Protein AF-A0A1G8V8H0-F1 (afdb_monomer_lite)

Sequence (134 aa):
MIQTPRTHTSAQPLLRRVQPSTPPTGKKLEEDEFATRWSAMAAAEGHRRVLPPSPPAPPPLDADGLAVGSAGARLLEALRASPGTRVDLIGRAGITRGMWSTALFQIRAAGIAVVTETIRSKTSRTVYRLGDQE

Structure (mmCIF, N/CA/C/O backbone):
data_AF-A0A1G8V8H0-F1
#
_entry.id   AF-A0A1G8V8H0-F1
#
loop_
_atom_site.group_PDB
_atom_site.id
_atom_site.type_symbol
_atom_site.label_atom_id
_atom_site.label_alt_id
_atom_site.label_comp_id
_atom_site.label_asym_id
_atom_site.label_entity_id
_atom_site.label_seq_id
_atom_site.pdbx_PDB_ins_code
_atom_site.Cartn_x
_atom_site.Cartn_y
_atom_site.Cartn_z
_atom_site.occupancy
_atom_site.B_iso_or_equiv
_atom_site.auth_seq_id
_atom_site.auth_comp_id
_atom_site.auth_asym_id
_atom_site.auth_atom_id
_atom_site.pdbx_PDB_model_num
ATOM 1 N N . MET A 1 1 ? 11.801 63.587 11.396 1.00 45.88 1 MET A N 1
ATOM 2 C CA . MET A 1 1 ? 11.892 63.397 9.932 1.00 45.88 1 MET A CA 1
ATOM 3 C C . MET A 1 1 ? 13.260 62.825 9.627 1.00 45.88 1 MET A C 1
ATOM 5 O O . MET A 1 1 ? 14.242 63.518 9.838 1.00 45.88 1 MET A O 1
ATOM 9 N N . ILE A 1 2 ? 13.331 61.559 9.221 1.00 41.88 2 ILE A N 1
ATOM 10 C CA . ILE A 1 2 ? 14.580 60.932 8.776 1.00 41.88 2 ILE A CA 1
ATOM 11 C C . ILE A 1 2 ? 14.291 60.396 7.380 1.00 41.88 2 ILE A C 1
ATOM 13 O O . ILE A 1 2 ? 13.504 59.471 7.201 1.00 41.88 2 ILE A O 1
ATOM 17 N N . GLN A 1 3 ? 14.848 61.089 6.395 1.00 47.38 3 GLN A N 1
ATOM 18 C CA . GLN A 1 3 ? 14.732 60.804 4.975 1.00 47.38 3 GLN A CA 1
ATOM 19 C C . GLN A 1 3 ? 15.863 59.835 4.626 1.00 47.38 3 GLN A C 1
ATOM 21 O O . GLN A 1 3 ? 17.029 60.219 4.630 1.00 47.38 3 GLN A O 1
ATOM 26 N N . THR A 1 4 ? 15.547 58.567 4.378 1.00 56.44 4 THR A N 1
ATOM 27 C CA . THR A 1 4 ? 16.516 57.624 3.812 1.00 56.44 4 THR A CA 1
ATOM 28 C C . THR A 1 4 ? 16.488 57.748 2.286 1.00 56.44 4 THR A C 1
ATOM 30 O O . THR A 1 4 ? 15.421 57.605 1.680 1.00 56.44 4 THR A O 1
ATOM 33 N N . PRO A 1 5 ? 17.616 58.044 1.617 1.00 56.88 5 PRO A N 1
ATOM 34 C CA . PRO A 1 5 ? 17.652 58.032 0.163 1.00 56.88 5 PRO A CA 1
ATOM 35 C C . PRO A 1 5 ? 17.639 56.585 -0.351 1.00 56.88 5 PRO A C 1
ATOM 37 O O . PRO A 1 5 ? 18.441 55.749 0.059 1.00 56.88 5 PRO A O 1
ATOM 40 N N . ARG A 1 6 ? 16.711 56.292 -1.269 1.00 57.53 6 ARG A N 1
ATOM 41 C CA . ARG A 1 6 ? 16.690 55.066 -2.078 1.00 57.53 6 ARG A CA 1
ATOM 42 C C . ARG A 1 6 ? 17.903 55.059 -3.011 1.00 57.53 6 ARG A C 1
ATOM 44 O O . ARG A 1 6 ? 17.916 55.784 -4.003 1.00 57.53 6 ARG A O 1
ATOM 51 N N . THR A 1 7 ? 18.884 54.206 -2.751 1.00 54.06 7 THR A N 1
ATOM 52 C CA . THR A 1 7 ? 19.954 53.897 -3.708 1.00 54.06 7 THR A CA 1
ATOM 53 C C . THR A 1 7 ? 19.447 52.852 -4.704 1.00 54.06 7 THR A C 1
ATOM 55 O O . THR A 1 7 ? 19.512 51.652 -4.456 1.00 54.06 7 THR A O 1
ATOM 58 N N . HIS A 1 8 ? 18.908 53.297 -5.840 1.00 47.06 8 HIS A N 1
ATOM 59 C CA . HIS A 1 8 ? 18.741 52.443 -7.019 1.00 47.06 8 HIS A CA 1
ATOM 60 C C . HIS A 1 8 ? 19.994 52.588 -7.889 1.00 47.06 8 HIS A C 1
ATOM 62 O O . HIS A 1 8 ? 20.050 53.436 -8.776 1.00 47.06 8 HIS A O 1
ATOM 68 N N . THR A 1 9 ? 21.017 51.767 -7.649 1.00 49.28 9 THR A N 1
ATOM 69 C CA . THR A 1 9 ? 22.132 51.634 -8.598 1.00 49.28 9 THR A CA 1
ATOM 70 C C . THR A 1 9 ? 21.747 50.587 -9.635 1.00 49.28 9 THR A C 1
ATOM 72 O O . THR A 1 9 ? 22.052 49.406 -9.506 1.00 49.28 9 THR A O 1
ATOM 75 N N . SER A 1 10 ? 21.027 51.024 -10.668 1.00 50.19 10 SER A N 1
ATOM 76 C CA . SER A 1 10 ? 20.855 50.254 -11.901 1.00 50.19 10 SER A CA 1
ATOM 77 C C . SER A 1 10 ? 22.107 50.437 -12.757 1.00 50.19 10 SER A C 1
ATOM 79 O O . SER A 1 10 ? 22.148 51.294 -13.638 1.00 50.19 10 SER A O 1
ATOM 81 N N . ALA A 1 11 ? 23.148 49.651 -12.493 1.00 55.34 11 ALA A N 1
ATOM 82 C CA . ALA A 1 11 ? 24.282 49.545 -13.401 1.00 55.34 11 ALA A CA 1
ATOM 83 C C . ALA A 1 11 ? 23.890 48.632 -14.573 1.00 55.34 11 ALA A C 1
ATOM 85 O O . ALA A 1 11 ? 24.178 47.438 -14.569 1.00 55.34 11 ALA A O 1
ATOM 86 N N . GLN A 1 12 ? 23.191 49.177 -15.570 1.00 63.47 12 GLN A N 1
ATOM 87 C CA . GLN A 1 12 ? 23.121 48.513 -16.870 1.00 63.47 12 GLN A CA 1
ATOM 88 C C . GLN A 1 12 ? 24.451 48.767 -17.588 1.00 63.47 12 GLN A C 1
ATOM 90 O O . GLN A 1 12 ? 24.818 49.932 -17.769 1.00 63.47 12 GLN A O 1
ATOM 95 N N . PRO A 1 13 ? 25.200 47.729 -17.995 1.00 57.25 13 PRO A N 1
ATOM 96 C CA . PRO A 1 13 ? 26.365 47.947 -18.831 1.00 57.25 13 PRO A CA 1
ATOM 97 C C . PRO A 1 13 ? 25.883 48.494 -20.177 1.00 57.25 13 PRO A C 1
ATOM 99 O O . PRO A 1 13 ? 25.092 47.857 -20.872 1.00 57.25 13 PRO A O 1
ATOM 102 N N . LEU A 1 14 ? 26.353 49.690 -20.545 1.00 59.16 14 LEU A N 1
ATOM 103 C CA . LEU A 1 14 ? 26.203 50.204 -21.902 1.00 59.16 14 LEU A CA 1
ATOM 104 C C . LEU A 1 14 ? 26.853 49.194 -22.852 1.00 59.16 14 LEU A C 1
ATOM 106 O O . LEU A 1 14 ? 28.080 49.102 -22.926 1.00 59.16 14 LEU A O 1
ATOM 110 N N . LEU A 1 15 ? 26.035 48.443 -23.590 1.00 58.09 15 LEU A N 1
ATOM 111 C CA . LEU A 1 15 ? 26.501 47.678 -24.736 1.00 58.09 15 LEU A CA 1
ATOM 112 C C . LEU A 1 15 ? 27.040 48.692 -25.746 1.00 58.09 15 LEU A C 1
ATOM 114 O O . LEU A 1 15 ? 26.280 49.330 -26.478 1.00 58.09 15 LEU A O 1
ATOM 118 N N . ARG A 1 16 ? 28.365 48.893 -25.748 1.00 57.53 16 ARG A N 1
ATOM 119 C CA . ARG A 1 16 ? 29.047 49.624 -26.813 1.00 57.53 16 ARG A CA 1
ATOM 120 C C . ARG A 1 16 ? 28.607 48.983 -28.120 1.00 57.53 16 ARG A C 1
ATOM 122 O O . ARG A 1 16 ? 28.837 47.798 -28.339 1.00 57.53 16 ARG A O 1
ATOM 129 N N . ARG A 1 17 ? 27.947 49.778 -28.960 1.00 55.84 17 ARG A N 1
ATOM 130 C CA . ARG A 1 17 ? 27.566 49.410 -30.319 1.00 55.84 17 ARG A CA 1
ATOM 131 C C . ARG A 1 17 ? 28.854 49.008 -31.039 1.00 55.84 17 ARG A C 1
ATOM 133 O O . ARG A 1 17 ? 29.632 49.871 -31.437 1.00 55.84 17 ARG A O 1
ATOM 140 N N . VAL A 1 18 ? 29.116 47.708 -31.135 1.00 49.72 18 VAL A N 1
ATOM 141 C CA . VAL A 1 18 ? 30.147 47.181 -32.022 1.00 49.72 18 VAL A CA 1
ATOM 142 C C . VAL A 1 18 ? 29.619 47.481 -33.415 1.00 49.72 18 VAL A C 1
ATOM 144 O O . VAL A 1 18 ? 28.679 46.839 -33.877 1.00 49.72 18 VAL A O 1
ATOM 147 N N . GLN A 1 19 ? 30.129 48.541 -34.042 1.00 52.28 19 GLN A N 1
ATOM 148 C CA . GLN A 1 19 ? 29.941 48.689 -35.476 1.00 52.28 19 GLN A CA 1
ATOM 149 C C . GLN A 1 19 ? 30.593 47.456 -36.103 1.00 52.28 19 GLN A C 1
ATOM 151 O O . GLN A 1 19 ? 31.765 47.209 -35.809 1.00 52.28 19 GLN A O 1
ATOM 156 N N . PRO A 1 20 ? 29.870 46.649 -36.897 1.00 48.84 20 PRO A N 1
ATOM 157 C CA . PRO A 1 20 ? 30.526 45.597 -37.646 1.00 48.84 20 PRO A CA 1
ATOM 158 C C . PRO A 1 20 ? 31.545 46.283 -38.554 1.00 48.84 20 PRO A C 1
ATOM 160 O O . PRO A 1 20 ? 31.173 47.067 -39.428 1.00 48.84 20 PRO A O 1
ATOM 163 N N . SER A 1 21 ? 32.834 46.057 -38.290 1.00 52.31 21 SER A N 1
ATOM 164 C CA . SER A 1 21 ? 33.889 46.469 -39.205 1.00 52.31 21 SER A CA 1
ATOM 165 C C . SER A 1 21 ? 33.563 45.852 -40.554 1.00 52.31 21 SER A C 1
ATOM 167 O O . SER A 1 21 ? 33.355 44.641 -40.649 1.00 52.31 21 SER A O 1
ATOM 169 N N . THR A 1 22 ? 33.462 46.695 -41.577 1.00 56.38 22 THR A N 1
ATOM 170 C CA . THR A 1 22 ? 33.306 46.271 -42.965 1.00 56.38 22 THR A CA 1
ATOM 171 C C . THR A 1 22 ? 34.304 45.140 -43.222 1.00 56.38 22 THR A C 1
ATOM 173 O O . THR A 1 22 ? 35.488 45.323 -42.916 1.00 56.38 22 THR A O 1
ATOM 176 N N . PRO A 1 23 ? 33.863 43.959 -43.692 1.00 53.19 23 PRO A N 1
ATOM 177 C CA . PRO A 1 23 ? 34.766 42.830 -43.835 1.00 53.19 23 PRO A CA 1
ATOM 178 C C . PRO A 1 23 ? 35.897 43.222 -44.796 1.00 53.19 23 PRO A C 1
ATOM 180 O O . PRO A 1 23 ? 35.624 43.868 -45.816 1.00 53.19 23 PRO A O 1
ATOM 183 N N . PRO A 1 24 ? 37.162 42.881 -44.484 1.00 55.25 24 PRO A N 1
ATOM 184 C CA . PRO A 1 24 ? 38.255 43.110 -45.412 1.00 55.25 24 PRO A CA 1
ATOM 185 C C . PRO A 1 24 ? 37.900 42.395 -46.711 1.00 55.25 24 PRO A C 1
ATOM 187 O O . PRO A 1 24 ? 37.445 41.250 -46.691 1.00 55.25 24 PRO A O 1
ATOM 190 N N . THR A 1 25 ? 38.056 43.089 -47.833 1.00 57.59 25 THR A N 1
ATOM 191 C CA . THR A 1 25 ? 37.767 42.591 -49.181 1.00 57.59 25 THR A CA 1
ATOM 192 C C . THR A 1 25 ? 38.821 41.543 -49.562 1.00 57.59 25 THR A C 1
ATOM 194 O O . THR A 1 25 ? 39.675 41.751 -50.416 1.00 57.59 25 THR A O 1
ATOM 197 N N . GLY A 1 26 ? 38.822 40.419 -48.849 1.00 54.09 26 GLY A N 1
ATOM 198 C CA . GLY A 1 26 ? 39.554 39.212 -49.192 1.00 54.09 26 GLY A CA 1
ATOM 199 C C . GLY A 1 26 ? 38.792 38.470 -50.281 1.00 54.09 26 GLY A C 1
ATOM 200 O O . GLY A 1 26 ? 37.561 38.516 -50.316 1.00 54.09 26 GLY A O 1
ATOM 201 N N . LYS A 1 27 ? 39.533 37.832 -51.195 1.00 58.16 27 LYS A N 1
ATOM 202 C CA . LYS A 1 27 ? 38.992 37.024 -52.297 1.00 58.16 27 LYS A CA 1
ATOM 203 C C . LYS A 1 27 ? 37.815 36.187 -51.796 1.00 58.16 27 LYS A C 1
ATOM 205 O O . LYS A 1 27 ? 37.947 35.511 -50.776 1.00 58.16 27 LYS A O 1
ATOM 210 N N . LYS A 1 28 ? 36.678 36.264 -52.498 1.00 54.16 28 LYS A N 1
ATOM 211 C CA . LYS A 1 28 ? 35.539 35.375 -52.255 1.00 54.16 28 LYS A CA 1
ATOM 212 C C . LYS A 1 28 ? 36.101 33.956 -52.240 1.00 54.16 28 LYS A C 1
ATOM 214 O O . LYS A 1 28 ? 36.756 33.574 -53.204 1.00 54.16 28 LYS A O 1
ATOM 219 N N . LEU A 1 29 ? 35.946 33.239 -51.127 1.00 55.00 29 LEU A N 1
ATOM 220 C CA . LEU A 1 29 ? 36.210 31.807 -51.147 1.00 55.00 29 LEU A CA 1
ATOM 221 C C . LEU A 1 29 ? 35.297 31.242 -52.235 1.00 55.00 29 LEU A C 1
ATOM 223 O O . LEU A 1 29 ? 34.089 31.485 -52.190 1.00 55.00 29 LEU A O 1
ATOM 227 N N . GLU A 1 30 ? 35.887 30.574 -53.220 1.00 65.25 30 GLU A N 1
ATOM 228 C CA . GLU A 1 30 ? 35.130 29.853 -54.234 1.00 65.25 30 GLU A CA 1
ATOM 229 C C . GLU A 1 30 ? 34.197 28.872 -53.509 1.00 65.25 30 GLU A C 1
ATOM 231 O O . GLU A 1 30 ? 34.579 28.245 -52.514 1.00 65.25 30 GLU A O 1
ATOM 236 N N . GLU A 1 31 ? 32.945 28.804 -53.957 1.00 58.62 31 GLU A N 1
ATOM 237 C CA . GLU A 1 31 ? 31.837 28.116 -53.276 1.00 58.62 31 GLU A CA 1
ATOM 238 C C . GLU A 1 31 ? 32.171 26.641 -52.967 1.00 58.62 31 GLU A C 1
ATOM 240 O O . GLU A 1 31 ? 31.794 26.105 -51.919 1.00 58.62 31 GLU A O 1
ATOM 245 N N . ASP A 1 32 ? 33.011 26.040 -53.810 1.00 62.50 32 ASP A N 1
ATOM 246 C CA . ASP A 1 32 ? 33.515 24.674 -53.686 1.00 62.50 32 ASP A CA 1
ATOM 247 C C . ASP A 1 32 ? 34.447 24.468 -52.478 1.00 62.50 32 ASP A C 1
ATOM 249 O O . ASP A 1 32 ? 34.383 23.435 -51.798 1.00 62.50 32 ASP A O 1
ATOM 253 N N . GLU A 1 33 ? 35.293 25.447 -52.137 1.00 64.94 33 GLU A N 1
ATOM 254 C CA . GLU A 1 33 ? 36.162 25.353 -50.954 1.00 64.94 33 GLU A CA 1
ATOM 255 C C . GLU A 1 33 ? 35.354 25.471 -49.660 1.00 64.94 33 GLU A C 1
ATOM 257 O O . GLU A 1 33 ? 35.656 24.798 -48.667 1.00 64.94 33 GLU A O 1
ATOM 262 N N . PHE A 1 34 ? 34.308 26.298 -49.667 1.00 65.25 34 PHE A N 1
ATOM 263 C CA . PHE A 1 34 ? 33.395 26.415 -48.537 1.00 65.25 34 PHE A CA 1
ATOM 264 C C . PHE A 1 34 ? 32.611 25.116 -48.330 1.00 65.25 34 PHE A C 1
ATOM 266 O O . PHE A 1 34 ? 32.578 24.599 -47.211 1.00 65.25 34 PHE A O 1
ATOM 273 N N . ALA A 1 35 ? 32.067 24.536 -49.403 1.00 67.00 35 ALA A N 1
ATOM 274 C CA . ALA A 1 35 ? 31.360 23.259 -49.353 1.00 67.00 35 ALA A CA 1
ATOM 275 C C . ALA A 1 35 ? 32.259 22.118 -48.840 1.00 67.00 35 ALA A C 1
ATOM 277 O O . ALA A 1 35 ? 31.834 21.306 -48.008 1.00 67.00 35 ALA A O 1
ATOM 278 N N . THR A 1 36 ? 33.526 22.100 -49.264 1.00 71.38 36 THR A N 1
ATOM 279 C CA . THR A 1 36 ? 34.519 21.110 -48.819 1.00 71.38 36 THR A CA 1
ATOM 280 C C . THR A 1 36 ? 34.829 21.258 -47.328 1.00 71.38 36 THR A C 1
ATOM 282 O O . THR A 1 36 ? 34.804 20.275 -46.585 1.00 71.38 36 THR A O 1
ATOM 285 N N . ARG A 1 37 ? 35.076 22.487 -46.852 1.00 68.06 37 ARG A N 1
ATOM 286 C CA . ARG A 1 37 ? 35.377 22.743 -45.431 1.00 68.06 37 ARG A CA 1
ATOM 287 C C . ARG A 1 37 ? 34.170 22.516 -44.526 1.00 68.06 37 ARG A C 1
ATOM 289 O O . ARG A 1 37 ? 34.336 21.994 -43.426 1.00 68.06 37 ARG A O 1
ATOM 296 N N . TRP A 1 38 ? 32.970 22.851 -44.993 1.00 67.62 38 TRP A N 1
ATOM 297 C CA . TRP A 1 38 ? 31.721 22.575 -44.287 1.00 67.62 38 TRP A CA 1
ATOM 298 C C . TRP A 1 38 ? 31.481 21.070 -44.134 1.00 67.62 38 TRP A C 1
ATOM 300 O O . TRP A 1 38 ? 31.196 20.591 -43.037 1.00 67.62 38 TRP A O 1
ATOM 310 N N . SER A 1 39 ? 31.686 20.308 -45.210 1.00 64.56 39 SER A N 1
ATOM 311 C CA . SER A 1 39 ? 31.543 18.847 -45.196 1.00 64.56 39 SER A CA 1
ATOM 312 C C . SER A 1 39 ? 32.585 18.178 -44.295 1.00 64.56 39 SER A C 1
ATOM 314 O O . SER A 1 39 ? 32.258 17.251 -43.556 1.00 64.56 39 SER A O 1
ATOM 316 N N . ALA A 1 40 ? 33.824 18.680 -44.291 1.00 69.19 40 ALA A N 1
ATOM 317 C CA . ALA A 1 40 ? 34.876 18.201 -43.397 1.00 69.19 40 ALA A CA 1
ATOM 318 C C . ALA A 1 40 ? 34.572 18.506 -41.920 1.00 69.19 40 ALA A C 1
ATOM 320 O O . ALA A 1 40 ? 34.807 17.657 -41.063 1.00 69.19 40 ALA A O 1
ATOM 321 N N . MET A 1 41 ? 34.005 19.680 -41.620 1.00 61.72 41 MET A N 1
ATOM 322 C CA . MET A 1 41 ? 33.581 20.041 -40.264 1.00 61.72 41 MET A CA 1
ATOM 323 C C . MET A 1 41 ? 32.416 19.163 -39.795 1.00 61.72 41 MET A C 1
ATOM 325 O O . MET A 1 41 ? 32.468 18.643 -38.689 1.00 61.72 41 MET A O 1
ATOM 329 N N . ALA A 1 42 ? 31.422 18.907 -40.650 1.00 61.50 42 ALA A N 1
ATOM 330 C CA . ALA A 1 42 ? 30.304 18.013 -40.339 1.00 61.50 42 ALA A CA 1
ATOM 331 C C . ALA A 1 42 ? 30.740 16.548 -40.132 1.00 61.50 42 ALA A C 1
ATOM 333 O O . ALA A 1 42 ? 30.139 15.831 -39.335 1.00 61.50 42 ALA A O 1
ATOM 334 N N . ALA A 1 43 ? 31.787 16.100 -40.832 1.00 60.94 43 ALA A N 1
ATOM 335 C CA . ALA A 1 43 ? 32.366 14.769 -40.653 1.00 60.94 43 ALA A CA 1
ATOM 336 C C . ALA A 1 43 ? 33.244 14.664 -39.390 1.00 60.94 43 ALA A C 1
ATOM 338 O O . ALA A 1 43 ? 33.250 13.622 -38.734 1.00 60.94 43 ALA A O 1
ATOM 339 N N . ALA A 1 44 ? 33.974 15.731 -39.044 1.00 60.44 44 ALA A N 1
ATOM 340 C CA . ALA A 1 44 ? 34.772 15.822 -37.819 1.00 60.44 44 ALA A CA 1
ATOM 341 C C . ALA A 1 44 ? 33.889 15.958 -36.569 1.00 60.44 44 ALA A C 1
ATOM 343 O O . ALA A 1 44 ? 34.171 15.341 -35.542 1.00 60.44 44 ALA A O 1
ATOM 344 N N . GLU A 1 45 ? 32.767 16.669 -36.690 1.00 55.88 45 GLU A N 1
ATOM 345 C CA . GLU A 1 45 ? 31.659 16.710 -35.734 1.00 55.88 45 GLU A CA 1
ATOM 346 C C . GLU A 1 45 ? 30.811 15.429 -35.846 1.00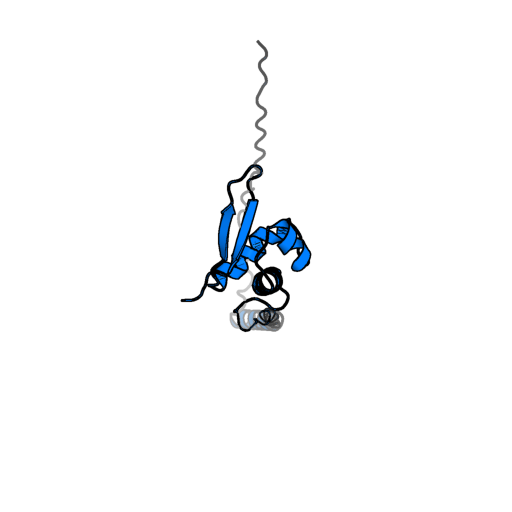 55.88 45 GLU A C 1
ATOM 348 O O . GLU A 1 45 ? 29.579 15.446 -35.911 1.00 55.88 45 GLU A O 1
ATOM 353 N N . GLY A 1 46 ? 31.489 14.282 -35.915 1.00 53.28 46 GLY A N 1
ATOM 354 C CA . GLY A 1 46 ? 30.906 12.958 -35.821 1.00 53.28 46 GLY A CA 1
ATOM 355 C C . GLY A 1 46 ? 30.303 12.782 -34.436 1.00 53.28 46 GLY A C 1
ATOM 356 O O . GLY A 1 46 ? 30.853 12.078 -33.590 1.00 53.28 46 GLY A O 1
ATOM 357 N N . HIS A 1 47 ? 29.159 13.426 -34.200 1.00 54.56 47 HIS A N 1
ATOM 358 C CA . HIS A 1 47 ? 28.281 13.160 -33.084 1.00 54.56 47 HIS A CA 1
ATOM 359 C C . HIS A 1 47 ? 27.874 11.700 -33.213 1.00 54.56 47 HIS A C 1
ATOM 361 O O . HIS A 1 47 ? 26.907 11.347 -33.894 1.00 54.56 47 HIS A O 1
ATOM 367 N N . ARG A 1 48 ? 28.649 10.826 -32.570 1.00 57.03 48 ARG A N 1
ATOM 368 C CA . ARG A 1 48 ? 28.260 9.457 -32.284 1.00 57.03 48 ARG A CA 1
ATOM 369 C C . ARG A 1 48 ? 26.909 9.586 -31.598 1.00 57.03 48 ARG A C 1
ATOM 371 O O . ARG A 1 48 ? 26.845 10.017 -30.450 1.00 57.03 48 ARG A O 1
ATOM 378 N N . ARG A 1 49 ? 25.831 9.313 -32.338 1.00 58.28 49 ARG A N 1
ATOM 379 C CA . ARG A 1 49 ? 24.463 9.263 -31.820 1.00 58.28 49 ARG A CA 1
ATOM 380 C C . ARG A 1 49 ? 24.431 8.124 -30.812 1.00 58.28 49 ARG A C 1
ATOM 382 O O . ARG A 1 49 ? 24.110 6.989 -31.146 1.00 58.28 49 ARG A O 1
ATOM 389 N N . VAL A 1 50 ? 24.863 8.409 -29.590 1.00 63.22 50 VAL A N 1
ATOM 390 C CA . VAL A 1 50 ? 24.642 7.537 -28.450 1.00 63.22 50 VAL A CA 1
ATOM 391 C C . VAL A 1 50 ? 23.144 7.626 -28.220 1.00 63.22 50 VAL A C 1
ATOM 393 O O . VAL A 1 50 ? 22.636 8.667 -27.808 1.00 63.22 50 VAL A O 1
ATOM 396 N N . LEU A 1 51 ? 22.424 6.571 -28.604 1.00 65.06 51 LEU A N 1
ATOM 397 C CA . LEU A 1 51 ? 21.019 6.435 -28.249 1.00 65.06 51 LEU A CA 1
ATOM 398 C C . LEU A 1 51 ? 20.923 6.627 -26.730 1.00 65.06 51 LEU A C 1
ATOM 400 O O . LEU A 1 51 ? 21.734 6.029 -26.011 1.00 65.06 51 LEU A O 1
ATOM 404 N N . PRO A 1 52 ? 20.000 7.468 -26.229 1.00 73.00 52 PRO A N 1
ATOM 405 C CA . PRO A 1 52 ? 19.796 7.567 -24.794 1.00 73.00 52 PRO A CA 1
ATOM 406 C C . PRO A 1 52 ? 19.555 6.155 -24.241 1.00 73.00 52 PRO A C 1
ATOM 408 O O . PRO A 1 52 ? 18.911 5.346 -24.924 1.00 73.00 52 PRO A O 1
ATOM 411 N N . PRO A 1 53 ? 20.096 5.823 -23.053 1.00 73.31 53 PRO A N 1
ATOM 412 C CA . PRO A 1 53 ? 19.857 4.519 -22.456 1.00 73.31 53 PRO A CA 1
ATOM 413 C C . PRO A 1 53 ? 18.350 4.283 -22.405 1.00 73.31 53 PRO A C 1
ATOM 415 O O . PRO A 1 53 ? 17.588 5.189 -22.055 1.00 73.31 53 PRO A O 1
ATOM 418 N N . SER A 1 54 ? 17.918 3.087 -22.812 1.00 76.25 54 SER A N 1
ATOM 419 C CA . SER A 1 54 ? 16.505 2.727 -22.734 1.00 76.25 54 SER A CA 1
ATOM 420 C C . SER A 1 54 ? 16.014 2.957 -21.303 1.00 76.25 54 SER A C 1
ATOM 422 O O . SER A 1 54 ? 16.751 2.643 -20.361 1.00 76.25 54 SER A O 1
ATOM 424 N N . PRO A 1 55 ? 14.815 3.539 -21.119 1.00 78.00 55 PRO A N 1
ATOM 425 C CA . PRO A 1 55 ? 14.285 3.771 -19.786 1.00 78.00 55 PRO A CA 1
ATOM 426 C C . PRO A 1 55 ? 14.249 2.447 -19.009 1.00 78.00 55 PRO A C 1
ATOM 428 O O . PRO A 1 55 ? 14.048 1.390 -19.619 1.00 78.00 55 PRO A O 1
ATOM 431 N N . PRO A 1 56 ? 14.466 2.481 -17.682 1.00 76.62 56 PRO A N 1
ATOM 432 C CA . PRO A 1 56 ? 14.398 1.278 -16.867 1.00 76.62 56 PRO A CA 1
ATOM 433 C C . PRO A 1 56 ? 13.043 0.598 -17.072 1.00 76.62 56 PRO A C 1
ATOM 435 O O . PRO A 1 56 ? 12.010 1.268 -17.142 1.00 76.62 56 PRO A O 1
ATOM 438 N N . ALA A 1 57 ? 13.063 -0.730 -17.195 1.00 79.12 57 ALA A N 1
ATOM 439 C CA . ALA A 1 57 ? 11.845 -1.509 -17.359 1.00 79.12 57 ALA A CA 1
ATOM 440 C C . ALA A 1 57 ? 10.873 -1.211 -16.202 1.00 79.12 57 ALA A C 1
ATOM 442 O O . ALA A 1 57 ? 11.321 -1.057 -15.057 1.00 79.12 57 ALA A O 1
ATOM 443 N N . PRO A 1 58 ? 9.559 -1.115 -16.476 1.00 76.31 58 PRO A N 1
ATOM 444 C CA . PRO A 1 58 ? 8.580 -0.946 -15.416 1.00 76.31 58 PRO A CA 1
ATOM 445 C C . PRO A 1 58 ? 8.689 -2.118 -14.428 1.00 76.31 58 PRO A C 1
ATOM 447 O O . PRO A 1 58 ? 8.972 -3.248 -14.843 1.00 76.31 58 PRO A O 1
ATOM 450 N N . PRO A 1 59 ? 8.498 -1.868 -13.121 1.00 77.81 59 PRO A N 1
ATOM 451 C CA . PRO A 1 59 ? 8.544 -2.930 -12.130 1.00 77.81 59 PRO A CA 1
ATOM 452 C C . PRO A 1 59 ? 7.474 -3.987 -12.437 1.00 77.81 59 PRO A C 1
ATOM 454 O O . PRO A 1 59 ? 6.398 -3.635 -12.932 1.00 77.81 59 PRO A O 1
ATOM 457 N N . PRO A 1 60 ? 7.736 -5.270 -12.132 1.00 85.38 60 PRO A N 1
ATOM 458 C CA . PRO A 1 60 ? 6.731 -6.309 -12.290 1.00 85.38 60 PRO A CA 1
ATOM 459 C C . PRO A 1 60 ? 5.512 -5.987 -11.419 1.00 85.38 60 PRO A C 1
ATOM 461 O O . PRO A 1 60 ? 5.654 -5.585 -10.258 1.00 85.38 60 PRO A O 1
ATOM 464 N N . LEU A 1 61 ? 4.326 -6.155 -11.999 1.00 88.81 61 LEU A N 1
ATOM 465 C CA . LEU A 1 61 ? 3.048 -6.050 -11.302 1.00 88.81 61 LEU A CA 1
ATOM 466 C C . LEU A 1 61 ? 2.600 -7.444 -10.844 1.00 88.81 61 LEU A C 1
ATOM 468 O O . LEU A 1 61 ? 2.898 -8.439 -11.506 1.00 88.81 61 LEU A O 1
ATOM 472 N N . ASP A 1 62 ? 1.916 -7.514 -9.708 1.00 85.50 62 ASP A N 1
ATOM 473 C CA . ASP A 1 62 ? 1.246 -8.717 -9.223 1.00 85.50 62 ASP A CA 1
ATOM 474 C C . ASP A 1 62 ? -0.126 -8.915 -9.899 1.00 85.50 62 ASP A C 1
ATOM 476 O O . ASP A 1 62 ? -0.544 -8.129 -10.753 1.00 85.50 62 ASP A O 1
ATOM 480 N N . ALA A 1 63 ? -0.822 -9.999 -9.533 1.00 81.31 63 ALA A N 1
ATOM 481 C CA . ALA A 1 63 ? -2.150 -10.328 -10.061 1.00 81.31 63 ALA A CA 1
ATOM 482 C C . ALA A 1 63 ? -3.205 -9.249 -9.756 1.00 81.31 63 ALA A C 1
ATOM 484 O O . ALA A 1 63 ? -4.209 -9.151 -10.456 1.00 81.31 63 ALA A O 1
ATOM 485 N N . ASP A 1 64 ? -2.946 -8.432 -8.738 1.00 83.44 64 ASP A N 1
ATOM 486 C CA . ASP A 1 64 ? -3.789 -7.333 -8.291 1.00 83.44 64 ASP A CA 1
ATOM 487 C C . ASP A 1 64 ? -3.408 -5.998 -8.949 1.00 83.44 64 ASP A C 1
ATOM 489 O O . ASP A 1 64 ? -3.982 -4.962 -8.626 1.00 83.44 64 ASP A O 1
ATOM 493 N N . GLY A 1 65 ? -2.437 -5.990 -9.870 1.00 85.44 65 GLY A N 1
ATOM 494 C CA . GLY A 1 65 ? -1.984 -4.782 -10.563 1.00 85.4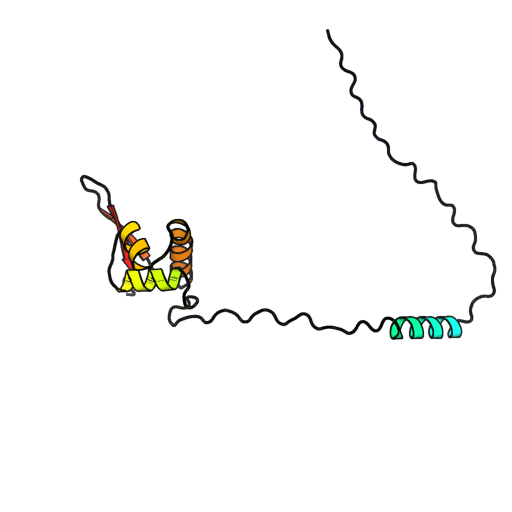4 65 GLY A CA 1
ATOM 495 C C . GLY A 1 65 ? -1.114 -3.857 -9.705 1.00 85.44 65 GLY A C 1
ATOM 496 O O . GLY A 1 65 ? -0.888 -2.701 -10.074 1.00 85.44 65 GLY A O 1
ATOM 497 N N . LEU A 1 66 ? -0.603 -4.337 -8.571 1.00 88.25 66 LEU A N 1
ATOM 498 C CA . LEU A 1 66 ? 0.308 -3.618 -7.686 1.00 88.25 66 LEU A CA 1
ATOM 499 C C . LEU A 1 66 ? 1.757 -4.010 -7.978 1.00 88.25 66 LEU A C 1
ATOM 501 O O . LEU A 1 66 ? 2.072 -5.155 -8.274 1.00 88.25 66 LEU A O 1
ATOM 505 N N . ALA A 1 67 ? 2.689 -3.062 -7.868 1.00 88.31 67 ALA A N 1
ATOM 506 C CA . ALA A 1 67 ? 4.104 -3.389 -8.033 1.00 88.31 67 ALA A CA 1
ATOM 507 C C . ALA A 1 67 ? 4.557 -4.377 -6.945 1.00 88.31 67 ALA A C 1
ATOM 509 O O . ALA A 1 67 ? 4.320 -4.145 -5.751 1.00 88.31 67 ALA A O 1
ATOM 510 N N . VAL A 1 68 ? 5.244 -5.448 -7.348 1.00 86.56 68 VAL A N 1
ATOM 511 C CA . VAL A 1 68 ? 5.708 -6.496 -6.430 1.00 86.56 68 VAL A CA 1
ATOM 512 C C . VAL A 1 68 ? 6.583 -5.883 -5.334 1.00 86.56 68 VAL A C 1
ATOM 514 O O . VAL A 1 68 ? 7.526 -5.136 -5.596 1.00 86.56 68 VAL A O 1
ATOM 517 N N . GLY A 1 69 ? 6.252 -6.181 -4.076 1.00 84.75 69 GLY A N 1
ATOM 518 C CA . GLY A 1 69 ? 6.978 -5.674 -2.908 1.00 84.75 69 GLY A CA 1
ATOM 519 C C . GLY A 1 69 ? 6.681 -4.217 -2.535 1.00 84.75 69 GLY A C 1
ATOM 5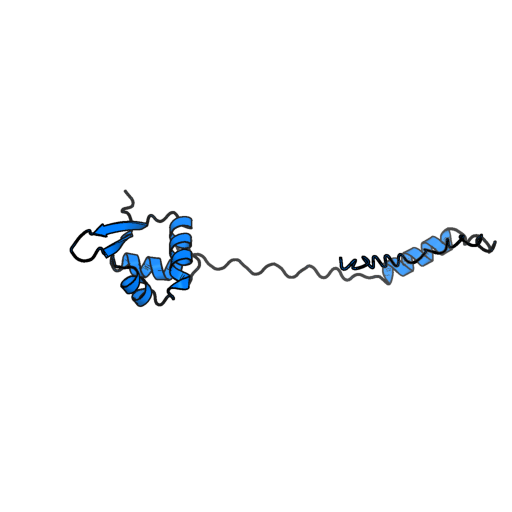20 O O . GLY A 1 69 ? 7.259 -3.727 -1.560 1.00 84.75 69 GLY A O 1
ATOM 521 N N . SER A 1 70 ? 5.778 -3.540 -3.254 1.00 91.50 70 SER A N 1
ATOM 522 C CA . SER A 1 70 ? 5.312 -2.194 -2.911 1.00 91.50 70 SER A CA 1
ATOM 523 C C . SER A 1 70 ? 4.600 -2.149 -1.556 1.00 91.50 70 SER A C 1
ATOM 525 O O . SER A 1 70 ? 4.111 -3.155 -1.036 1.00 91.50 70 SER A O 1
ATOM 527 N N . ALA A 1 71 ? 4.518 -0.951 -0.973 1.00 93.38 71 ALA A N 1
ATOM 528 C CA . ALA A 1 71 ? 3.785 -0.748 0.273 1.00 93.38 71 ALA A CA 1
ATOM 529 C C . ALA A 1 71 ? 2.292 -1.097 0.125 1.00 93.38 71 ALA A C 1
ATOM 531 O O . ALA A 1 71 ? 1.704 -1.625 1.066 1.00 93.38 71 ALA A O 1
ATOM 532 N N . GLY A 1 72 ? 1.704 -0.839 -1.049 1.00 93.00 72 GLY A N 1
ATOM 533 C CA . GLY A 1 72 ? 0.343 -1.237 -1.402 1.00 93.00 72 GLY A CA 1
ATOM 534 C C . GLY A 1 72 ? 0.163 -2.751 -1.391 1.00 93.00 72 GLY A C 1
ATOM 535 O O . GLY A 1 72 ? -0.730 -3.226 -0.700 1.00 93.00 72 GLY A O 1
ATOM 536 N N . ALA A 1 73 ? 1.047 -3.504 -2.057 1.00 93.56 73 ALA A N 1
ATOM 537 C CA . ALA A 1 73 ? 0.978 -4.971 -2.089 1.00 93.56 73 ALA A CA 1
ATOM 538 C C . ALA A 1 73 ? 1.074 -5.577 -0.677 1.00 93.56 73 ALA A C 1
ATOM 540 O O . ALA A 1 73 ? 0.258 -6.405 -0.283 1.00 93.56 73 ALA A O 1
ATOM 541 N N . ARG A 1 74 ? 2.009 -5.091 0.151 1.00 94.50 74 ARG A N 1
ATOM 542 C CA . ARG A 1 74 ? 2.150 -5.558 1.545 1.00 94.50 74 ARG A CA 1
ATOM 543 C C . ARG A 1 74 ? 0.937 -5.224 2.412 1.00 94.50 74 ARG A C 1
ATOM 545 O O . ARG A 1 74 ? 0.540 -6.022 3.258 1.00 94.50 74 ARG A O 1
ATOM 552 N N . LEU A 1 75 ? 0.364 -4.033 2.234 1.00 95.38 75 LEU A N 1
ATOM 553 C CA . LEU A 1 75 ? -0.835 -3.630 2.963 1.00 95.38 75 LEU A CA 1
ATOM 554 C C . LEU A 1 75 ? -2.063 -4.435 2.516 1.00 95.38 75 LEU A C 1
ATOM 556 O O . LEU A 1 75 ? -2.885 -4.785 3.361 1.00 95.38 75 LEU A O 1
ATOM 560 N N . LEU A 1 76 ? -2.172 -4.749 1.224 1.00 94.50 76 LEU A N 1
ATOM 561 C CA . LEU A 1 76 ? -3.234 -5.593 0.687 1.00 94.50 76 LEU A CA 1
ATOM 562 C C . LEU A 1 76 ? -3.185 -6.994 1.305 1.00 94.50 76 LEU A C 1
ATOM 564 O O . LEU A 1 76 ? -4.197 -7.455 1.826 1.00 94.50 76 LEU A O 1
ATOM 568 N N . GLU A 1 77 ? -2.009 -7.620 1.351 1.00 93.81 77 GLU A N 1
ATOM 569 C CA . GLU A 1 77 ? -1.821 -8.917 2.015 1.00 93.81 77 GLU A CA 1
ATOM 570 C C . GLU A 1 77 ? -2.211 -8.872 3.502 1.00 93.81 77 GLU A C 1
ATOM 572 O O . GLU A 1 77 ? -2.914 -9.751 4.006 1.00 93.81 77 GLU A O 1
ATOM 577 N N . ALA A 1 78 ? -1.846 -7.799 4.212 1.00 94.81 78 ALA A N 1
ATOM 578 C CA . ALA A 1 78 ? -2.249 -7.626 5.607 1.00 94.81 78 ALA A CA 1
ATOM 579 C C . ALA A 1 78 ? -3.776 -7.494 5.779 1.00 94.81 78 ALA A C 1
ATOM 581 O O . ALA A 1 78 ? -4.318 -8.000 6.766 1.00 94.81 78 ALA A O 1
ATOM 582 N N . LEU A 1 79 ? -4.456 -6.829 4.839 1.00 94.38 79 LEU A N 1
ATOM 583 C CA . LEU A 1 79 ? -5.914 -6.673 4.817 1.00 94.38 79 LEU A CA 1
ATOM 584 C C . LEU A 1 79 ? -6.640 -7.973 4.443 1.00 94.38 79 LEU A C 1
ATOM 586 O O . LEU A 1 79 ? -7.698 -8.241 5.010 1.00 94.38 79 LEU A O 1
ATOM 590 N N . ARG A 1 80 ? -6.066 -8.786 3.544 1.00 93.56 80 ARG A N 1
ATOM 591 C CA . ARG A 1 80 ? -6.557 -10.135 3.204 1.00 93.56 80 ARG A CA 1
ATOM 592 C C . ARG A 1 80 ? -6.498 -11.079 4.394 1.00 93.56 80 ARG A C 1
ATOM 594 O O . ARG A 1 80 ? -7.424 -11.853 4.608 1.00 93.56 80 ARG A O 1
ATOM 601 N N . ALA A 1 81 ? -5.427 -10.993 5.181 1.00 93.88 81 ALA A N 1
ATOM 602 C CA . ALA A 1 81 ? -5.260 -11.829 6.362 1.00 93.88 81 ALA A CA 1
ATOM 603 C C . ALA A 1 81 ? -6.319 -11.533 7.436 1.00 93.88 81 ALA A C 1
ATOM 605 O O . ALA A 1 81 ? -6.868 -12.455 8.033 1.00 93.88 81 ALA A O 1
ATOM 606 N N . SER A 1 82 ? -6.584 -10.255 7.728 1.00 93.06 82 SER A N 1
ATOM 607 C CA . SER A 1 82 ? -7.721 -9.851 8.569 1.00 93.06 82 SER A CA 1
ATOM 608 C C . SER A 1 82 ? -7.932 -8.334 8.575 1.00 93.06 82 SER A C 1
ATOM 610 O O . SER A 1 82 ? -6.961 -7.573 8.482 1.00 93.06 82 SER A O 1
ATOM 612 N N . PRO A 1 83 ? -9.171 -7.860 8.803 1.00 93.94 83 PRO A N 1
ATOM 613 C CA . PRO A 1 83 ? -9.429 -6.447 9.060 1.00 93.94 83 PRO A CA 1
ATOM 614 C C . PRO A 1 83 ? -8.691 -5.958 10.315 1.00 93.94 83 PRO A C 1
ATOM 616 O O . PRO A 1 83 ? -8.302 -6.736 11.191 1.00 93.94 83 PRO A O 1
ATOM 619 N N . GLY A 1 84 ? -8.459 -4.651 10.421 1.00 93.62 84 GLY A N 1
ATOM 620 C CA . GLY A 1 84 ? -7.711 -4.119 11.560 1.00 93.62 84 GLY A CA 1
ATOM 621 C C . GLY A 1 84 ? -7.666 -2.607 11.642 1.00 93.62 84 GLY A C 1
ATOM 622 O O . GLY A 1 84 ? -8.113 -1.896 10.739 1.00 93.62 84 GLY A O 1
ATOM 623 N N . THR A 1 85 ? -7.113 -2.097 12.742 1.00 94.44 85 THR A N 1
ATOM 624 C CA . THR A 1 85 ? -6.842 -0.663 12.850 1.00 94.44 85 THR A CA 1
ATOM 625 C C . THR A 1 85 ? -5.613 -0.289 12.029 1.00 94.44 85 THR A C 1
ATOM 627 O O . THR A 1 85 ? -4.793 -1.133 11.664 1.00 94.44 85 THR A O 1
ATOM 630 N N . ARG A 1 86 ? -5.438 1.012 11.775 1.00 94.25 86 ARG A N 1
ATOM 631 C CA . ARG A 1 86 ? -4.246 1.523 11.086 1.00 94.25 86 ARG A CA 1
ATOM 632 C C . ARG A 1 86 ? -2.945 1.043 11.741 1.00 94.25 86 ARG A C 1
ATOM 634 O O . ARG A 1 86 ? -2.009 0.715 11.028 1.00 94.25 86 ARG A O 1
ATOM 641 N N . VAL A 1 87 ? -2.869 1.024 13.073 1.00 94.00 87 VAL A N 1
ATOM 642 C CA . VAL A 1 87 ? -1.644 0.627 13.791 1.00 94.00 87 VAL A CA 1
ATOM 643 C C . VAL A 1 87 ? -1.358 -0.859 13.584 1.00 94.00 87 VAL A C 1
ATOM 645 O O . VAL A 1 87 ? -0.234 -1.214 13.235 1.00 94.00 87 VAL A O 1
ATOM 648 N N . ASP A 1 88 ? -2.386 -1.699 13.705 1.00 94.56 88 ASP A N 1
ATOM 649 C CA . ASP A 1 88 ? -2.254 -3.150 13.535 1.00 94.56 88 ASP A CA 1
ATOM 650 C C . ASP A 1 88 ? -1.820 -3.507 12.111 1.00 94.56 88 ASP A C 1
ATOM 652 O O . ASP A 1 88 ? -0.946 -4.348 11.913 1.00 94.56 88 ASP A O 1
ATOM 656 N N . LEU A 1 89 ? -2.411 -2.846 11.111 1.00 95.88 89 LEU A N 1
ATOM 657 C CA . LEU A 1 89 ? -2.107 -3.082 9.701 1.00 95.88 89 LEU A CA 1
ATOM 658 C C . LEU A 1 89 ? -0.716 -2.575 9.314 1.00 95.88 89 LEU A C 1
ATOM 660 O O . LEU A 1 89 ? -0.027 -3.238 8.548 1.00 95.88 89 LEU A O 1
ATOM 664 N N . ILE A 1 90 ? -0.273 -1.444 9.873 1.00 95.94 90 ILE A N 1
ATOM 665 C CA . ILE A 1 90 ? 1.100 -0.948 9.694 1.00 95.94 90 ILE A CA 1
ATOM 666 C C . ILE A 1 90 ? 2.109 -1.970 10.229 1.00 95.94 90 ILE A C 1
ATOM 668 O O . ILE A 1 90 ? 3.078 -2.283 9.536 1.00 95.94 90 ILE A O 1
ATOM 672 N N . GLY A 1 91 ? 1.864 -2.508 11.430 1.00 95.50 91 GLY A N 1
ATOM 673 C CA . GLY A 1 91 ? 2.721 -3.524 12.040 1.00 95.50 91 GLY A CA 1
ATOM 674 C C . GLY A 1 91 ? 2.757 -4.818 11.229 1.00 95.50 91 GLY A C 1
ATOM 675 O O . GLY A 1 91 ? 3.837 -5.316 10.923 1.00 95.50 91 GLY A O 1
ATOM 676 N N . ARG A 1 92 ? 1.588 -5.321 10.814 1.00 95.12 92 ARG A N 1
ATOM 677 C CA . ARG A 1 92 ? 1.473 -6.551 10.012 1.00 95.12 92 ARG A CA 1
ATOM 678 C C . ARG A 1 92 ? 2.105 -6.432 8.628 1.00 95.12 92 ARG A C 1
ATOM 680 O O . ARG A 1 92 ? 2.816 -7.334 8.209 1.00 95.12 92 ARG A O 1
ATOM 687 N N . ALA A 1 93 ? 1.875 -5.320 7.934 1.00 94.19 93 ALA A N 1
ATOM 688 C CA . ALA A 1 93 ? 2.431 -5.088 6.602 1.00 94.19 93 ALA A CA 1
ATOM 689 C C . ALA A 1 93 ? 3.929 -4.724 6.624 1.00 94.19 93 ALA A C 1
ATOM 691 O O . ALA A 1 93 ? 4.553 -4.621 5.565 1.00 94.19 93 ALA A O 1
ATOM 692 N N . GLY A 1 94 ? 4.511 -4.473 7.806 1.00 94.94 94 GLY A N 1
ATOM 693 C CA . GLY A 1 94 ? 5.901 -4.035 7.940 1.00 94.94 94 GLY A CA 1
ATOM 694 C C . GLY A 1 94 ? 6.176 -2.708 7.223 1.00 94.94 94 GLY A C 1
ATOM 695 O O . GLY A 1 94 ? 7.251 -2.525 6.649 1.00 94.94 94 GLY A O 1
ATOM 696 N N . ILE A 1 95 ? 5.194 -1.802 7.195 1.00 94.31 95 ILE A N 1
ATOM 697 C CA . ILE A 1 95 ? 5.313 -0.481 6.557 1.00 94.31 95 ILE A CA 1
ATOM 698 C C . ILE A 1 95 ? 5.493 0.612 7.609 1.00 94.31 95 ILE A C 1
ATOM 700 O O . ILE A 1 95 ? 5.203 0.429 8.787 1.00 94.31 95 ILE A O 1
ATOM 704 N N . THR A 1 96 ? 5.945 1.792 7.192 1.00 94.50 96 THR A N 1
ATOM 705 C CA . THR A 1 96 ? 6.023 2.954 8.089 1.00 94.50 96 THR A CA 1
ATOM 706 C C . THR A 1 96 ? 4.721 3.754 8.083 1.00 94.50 96 THR A C 1
ATOM 708 O O . THR A 1 96 ? 3.944 3.729 7.125 1.00 94.50 96 THR A O 1
ATOM 711 N N . ARG A 1 97 ? 4.488 4.559 9.129 1.00 92.81 97 ARG A N 1
ATOM 71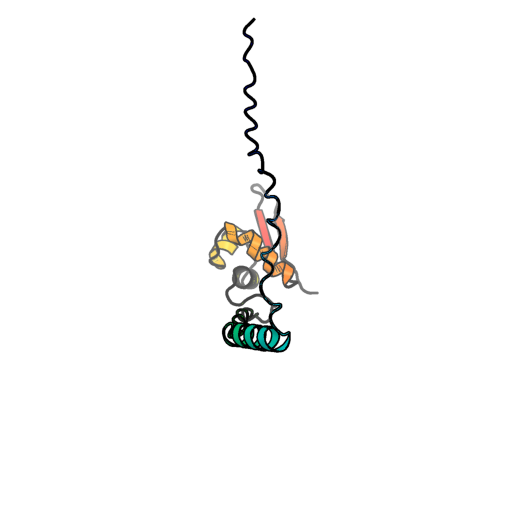2 C CA . ARG A 1 97 ? 3.296 5.422 9.216 1.00 92.81 97 ARG A CA 1
ATOM 713 C C . ARG A 1 97 ? 3.188 6.425 8.061 1.00 92.81 97 ARG A C 1
ATOM 715 O O . ARG A 1 97 ? 2.063 6.750 7.674 1.00 92.81 97 ARG A O 1
ATOM 722 N N . GLY A 1 98 ? 4.322 6.882 7.521 1.00 94.06 98 GLY A N 1
ATOM 723 C CA . GLY A 1 98 ? 4.389 7.778 6.361 1.00 94.06 98 GLY A CA 1
ATOM 724 C C . GLY A 1 98 ? 3.996 7.102 5.044 1.00 94.06 98 GLY A C 1
ATOM 725 O O . GLY A 1 98 ? 3.441 7.753 4.169 1.00 94.06 98 GLY A O 1
ATOM 726 N N . MET A 1 99 ? 4.189 5.785 4.934 1.00 93.69 99 MET A N 1
ATOM 727 C CA . MET A 1 99 ? 3.812 5.003 3.750 1.00 93.69 99 MET A CA 1
ATOM 728 C C . MET A 1 99 ? 2.320 4.662 3.698 1.00 93.69 99 MET A C 1
ATOM 730 O O . MET A 1 99 ? 1.834 4.264 2.647 1.00 93.69 99 MET A O 1
ATOM 734 N N . TRP A 1 100 ? 1.582 4.834 4.800 1.00 94.62 100 TRP A N 1
ATOM 735 C CA . TRP A 1 100 ? 0.163 4.469 4.898 1.00 94.62 100 TRP A CA 1
ATOM 736 C C . TRP A 1 100 ? -0.702 5.083 3.791 1.00 94.62 100 TRP A C 1
ATOM 738 O O . TRP A 1 100 ? -1.445 4.374 3.118 1.00 94.62 100 TRP A O 1
ATOM 748 N N . SER A 1 101 ? -0.603 6.401 3.597 1.00 94.62 101 SER A N 1
ATOM 749 C CA . SER A 1 101 ? -1.420 7.107 2.606 1.00 94.62 101 SER A CA 1
ATOM 750 C C . SER A 1 101 ? -1.081 6.656 1.186 1.00 94.62 101 SER A C 1
ATOM 752 O O . SER A 1 101 ? -1.982 6.438 0.382 1.00 94.62 101 SER A O 1
ATOM 754 N N . THR A 1 102 ? 0.207 6.451 0.902 1.00 94.88 102 THR A N 1
ATOM 755 C CA . THR A 1 102 ? 0.688 5.953 -0.390 1.00 94.88 102 THR A CA 1
ATOM 756 C C . THR A 1 102 ? 0.235 4.519 -0.648 1.00 94.88 102 THR A C 1
ATOM 758 O O . THR A 1 102 ? -0.206 4.212 -1.749 1.00 94.88 102 THR A O 1
ATOM 761 N N . ALA A 1 103 ? 0.286 3.647 0.361 1.00 94.75 103 ALA A N 1
ATOM 762 C CA . ALA A 1 103 ? -0.161 2.263 0.250 1.00 94.75 103 ALA A CA 1
ATOM 763 C C . ALA A 1 103 ? -1.672 2.177 -0.019 1.00 94.75 103 ALA A C 1
ATOM 765 O O . ALA A 1 103 ? -2.092 1.481 -0.938 1.00 94.75 103 ALA A O 1
ATOM 766 N N . LEU A 1 104 ? -2.489 2.946 0.712 1.00 94.62 104 LEU A N 1
ATOM 767 C CA . LEU A 1 104 ? -3.930 3.035 0.443 1.00 94.62 104 LEU A CA 1
ATOM 768 C C . LEU A 1 104 ? -4.230 3.593 -0.951 1.00 94.62 104 LEU A C 1
ATOM 770 O O . LEU A 1 104 ? -5.159 3.128 -1.606 1.00 94.62 104 LEU A O 1
ATOM 774 N N . PHE A 1 105 ? -3.466 4.592 -1.396 1.00 94.00 105 PHE A N 1
ATOM 775 C CA . PHE A 1 105 ? -3.604 5.137 -2.742 1.00 94.00 105 PHE A CA 1
ATOM 776 C C . PHE A 1 105 ? -3.303 4.077 -3.804 1.00 94.00 105 PHE A C 1
ATOM 778 O O . PHE A 1 105 ? -4.092 3.927 -4.727 1.00 94.00 105 PHE A O 1
ATOM 785 N N . GLN A 1 106 ? -2.222 3.311 -3.643 1.00 93.62 106 GLN A N 1
ATOM 786 C CA . GLN A 1 106 ? -1.860 2.225 -4.557 1.00 93.62 106 GLN A CA 1
ATOM 787 C C . GLN A 1 106 ? -2.969 1.169 -4.649 1.00 93.62 106 GLN A C 1
ATOM 789 O O . GLN A 1 106 ? -3.382 0.829 -5.751 1.00 93.62 106 GLN A O 1
ATOM 794 N N . ILE A 1 107 ? -3.509 0.718 -3.511 1.00 93.44 107 ILE A N 1
ATOM 795 C CA . ILE A 1 107 ? -4.606 -0.267 -3.474 1.00 93.44 107 ILE A CA 1
ATOM 796 C C . ILE A 1 107 ? -5.854 0.266 -4.193 1.00 93.44 107 ILE A C 1
ATOM 798 O O . ILE A 1 107 ? -6.457 -0.432 -5.002 1.00 93.44 107 ILE A O 1
ATOM 802 N N . ARG A 1 108 ? -6.225 1.530 -3.957 1.00 91.81 108 ARG A N 1
ATOM 803 C CA . ARG A 1 108 ? -7.370 2.152 -4.643 1.00 91.81 108 ARG A CA 1
ATOM 804 C C . ARG A 1 108 ? -7.120 2.365 -6.134 1.00 91.81 108 ARG A C 1
ATOM 806 O O . ARG A 1 108 ? -8.047 2.225 -6.921 1.00 91.81 108 ARG A O 1
ATOM 813 N N . ALA A 1 109 ? -5.891 2.701 -6.521 1.00 90.69 109 ALA A N 1
ATOM 814 C CA . ALA A 1 109 ? -5.498 2.850 -7.920 1.00 90.69 109 ALA A CA 1
ATOM 815 C C . ALA A 1 109 ? -5.546 1.512 -8.675 1.00 90.69 109 ALA A C 1
ATOM 817 O O . ALA A 1 109 ? -5.858 1.502 -9.860 1.00 90.69 109 ALA A O 1
ATOM 818 N N . ALA A 1 110 ? -5.320 0.398 -7.974 1.00 90.12 110 ALA A N 1
ATOM 819 C CA . ALA A 1 110 ? -5.545 -0.958 -8.468 1.00 90.12 110 ALA A CA 1
ATOM 820 C C . ALA A 1 110 ? -7.038 -1.353 -8.547 1.00 90.12 110 ALA A C 1
ATOM 822 O O . ALA A 1 110 ? -7.365 -2.477 -8.907 1.00 90.12 110 ALA A O 1
ATOM 823 N N . GLY A 1 111 ? -7.966 -0.448 -8.210 1.00 89.88 111 GLY A N 1
ATOM 824 C CA . GLY A 1 111 ? -9.407 -0.712 -8.246 1.00 89.88 111 GLY A CA 1
ATOM 825 C C . GLY A 1 111 ? -9.931 -1.505 -7.047 1.00 89.88 111 GLY A C 1
ATOM 826 O O . GLY A 1 111 ? -11.097 -1.895 -7.031 1.00 89.88 111 GLY A O 1
ATOM 827 N N . ILE A 1 112 ? -9.107 -1.724 -6.021 1.00 91.50 112 ILE A N 1
ATOM 828 C CA . ILE A 1 112 ? -9.493 -2.503 -4.846 1.00 91.50 112 ILE A CA 1
ATOM 829 C C . ILE A 1 112 ? -10.153 -1.584 -3.820 1.00 91.50 112 ILE A C 1
ATOM 831 O O . ILE A 1 112 ? -9.568 -0.611 -3.326 1.00 91.50 112 ILE A O 1
ATOM 835 N N . ALA A 1 113 ? -11.396 -1.910 -3.471 1.00 91.81 113 ALA A N 1
ATOM 836 C CA . ALA A 1 113 ? -12.159 -1.165 -2.487 1.00 91.81 113 ALA A CA 1
ATOM 837 C C . ALA A 1 113 ? -11.658 -1.459 -1.064 1.00 91.81 113 ALA A C 1
ATOM 839 O O . ALA A 1 113 ? -11.595 -2.605 -0.622 1.00 91.81 113 ALA A O 1
ATOM 840 N N . VAL A 1 114 ? -11.352 -0.398 -0.313 1.00 92.81 114 VAL A N 1
ATOM 841 C CA . VAL A 1 114 ? -11.046 -0.476 1.123 1.00 92.81 114 VAL A CA 1
ATOM 842 C C . VAL A 1 114 ? -12.135 0.256 1.889 1.00 92.81 114 VAL A C 1
ATOM 844 O O . VAL A 1 114 ? -12.233 1.487 1.832 1.00 92.81 114 VAL A O 1
ATOM 847 N N . VAL A 1 115 ? -12.939 -0.505 2.623 1.00 93.06 115 VAL A N 1
ATOM 848 C CA . VAL A 1 115 ? -14.008 0.008 3.476 1.00 93.06 115 VAL A CA 1
ATOM 849 C C . VAL A 1 115 ? -13.405 0.469 4.797 1.00 93.06 115 VAL A C 1
ATOM 851 O O . VAL A 1 115 ? -12.555 -0.193 5.394 1.00 93.06 115 VAL A O 1
ATOM 854 N N . THR A 1 116 ? -13.837 1.647 5.238 1.00 92.75 116 THR A N 1
ATOM 855 C CA . THR A 1 116 ? -13.411 2.248 6.501 1.00 92.75 116 THR A CA 1
ATOM 856 C C . THR A 1 116 ? -14.619 2.359 7.416 1.00 92.75 116 THR A C 1
ATOM 858 O O . THR A 1 116 ? -15.526 3.148 7.158 1.00 92.75 116 THR A O 1
ATOM 861 N N . GLU A 1 117 ? -14.621 1.595 8.499 1.00 90.62 117 GLU A N 1
ATOM 862 C CA . GLU A 1 117 ? -15.688 1.609 9.494 1.00 90.62 117 GLU A CA 1
ATOM 863 C C . GLU A 1 117 ? -15.205 2.315 10.754 1.00 90.62 117 GLU A C 1
ATOM 865 O O . GLU A 1 117 ? -14.163 1.988 11.324 1.00 90.62 117 GLU A O 1
ATOM 870 N N . THR A 1 118 ? -15.961 3.319 11.196 1.00 91.06 118 THR A N 1
ATOM 871 C CA . THR A 1 118 ? -15.687 3.990 12.468 1.00 91.06 118 THR A CA 1
ATOM 872 C C . THR A 1 118 ? -16.642 3.470 13.523 1.00 91.06 118 THR A C 1
ATOM 874 O O . THR A 1 118 ? -17.822 3.814 13.535 1.00 91.06 118 THR A O 1
ATOM 877 N N . ILE A 1 119 ? -16.112 2.674 14.443 1.00 86.69 119 ILE A N 1
ATOM 878 C CA . ILE A 1 119 ? -16.857 2.160 15.584 1.00 86.69 119 ILE A CA 1
ATOM 879 C C . ILE A 1 119 ? -16.848 3.252 16.654 1.00 86.69 119 ILE A C 1
ATOM 881 O O . ILE A 1 119 ? -15.823 3.528 17.290 1.00 86.69 119 ILE A O 1
ATOM 885 N N . ARG A 1 120 ? -17.995 3.915 16.825 1.00 82.88 120 ARG A N 1
ATOM 886 C CA . ARG A 1 120 ? -18.199 4.912 17.881 1.00 82.88 120 ARG A CA 1
ATOM 887 C C . ARG A 1 120 ? -18.524 4.190 19.189 1.00 82.88 120 ARG A C 1
ATOM 88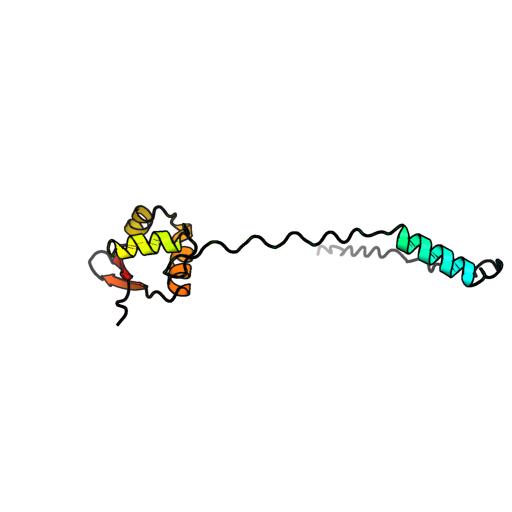9 O O . ARG A 1 120 ? -19.628 3.699 19.379 1.00 82.88 120 ARG A O 1
ATOM 896 N N . SER A 1 121 ? -17.538 4.125 20.077 1.00 81.62 121 SER A N 1
ATOM 897 C CA . SER A 1 121 ? -17.678 3.677 21.469 1.00 81.62 121 SER A CA 1
ATOM 898 C C . SER A 1 121 ? -16.986 4.692 22.397 1.00 81.62 121 SER A C 1
ATOM 900 O O . SER A 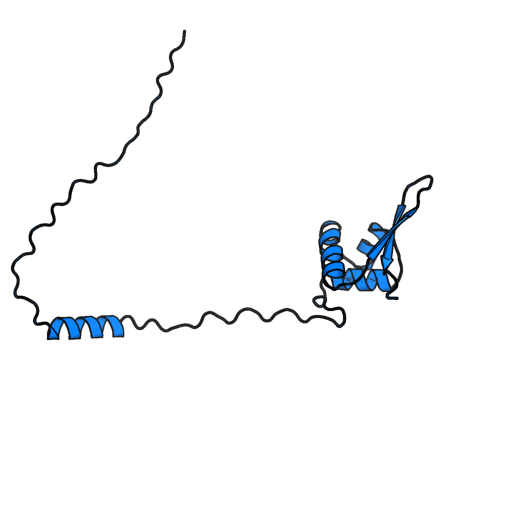1 121 ? -16.698 5.811 21.969 1.00 81.62 121 SER A O 1
ATOM 902 N N . LYS A 1 122 ? -16.667 4.320 23.647 1.00 79.50 122 LYS A N 1
ATOM 903 C CA . LYS A 1 122 ? -15.932 5.159 24.622 1.00 79.50 122 LYS A CA 1
ATOM 904 C C . LYS A 1 122 ? -14.579 5.654 24.087 1.00 79.50 122 LYS A C 1
ATOM 906 O O . LYS A 1 122 ? -14.093 6.705 24.489 1.00 79.50 122 LYS A O 1
ATOM 911 N N . THR A 1 123 ? -13.985 4.915 23.154 1.00 79.94 123 THR A N 1
ATOM 912 C CA . THR A 1 123 ? -12.861 5.365 22.330 1.00 79.94 123 THR A CA 1
ATOM 913 C C . THR A 1 123 ? -13.220 5.058 20.885 1.00 79.94 123 THR A C 1
ATOM 915 O O . THR A 1 123 ? -13.414 3.894 20.536 1.00 79.94 123 THR A O 1
ATOM 918 N N . SER A 1 124 ? -13.356 6.082 20.043 1.00 84.19 124 SER A N 1
ATOM 919 C CA . SER A 1 124 ? -13.630 5.882 18.619 1.00 84.19 124 SER A CA 1
ATOM 920 C C . SER A 1 124 ? -12.471 5.126 17.972 1.00 84.19 124 SER A C 1
ATOM 922 O O . SER A 1 124 ? -11.326 5.580 18.047 1.00 84.19 124 SER A O 1
ATOM 924 N N . ARG A 1 125 ? -12.756 3.987 17.336 1.00 87.81 125 ARG A N 1
ATOM 925 C CA . ARG A 1 125 ? -11.759 3.200 16.596 1.00 87.81 125 ARG A CA 1
ATOM 926 C C . ARG A 1 125 ? -12.149 3.120 15.130 1.00 87.81 125 ARG A C 1
ATOM 928 O O . ARG A 1 125 ? -13.305 2.869 14.807 1.00 87.81 125 ARG A O 1
ATOM 935 N N . THR A 1 126 ? -11.169 3.322 14.259 1.00 92.81 126 THR A N 1
ATOM 936 C CA . THR A 1 126 ? -11.329 3.168 12.814 1.00 92.81 126 THR A CA 1
ATOM 937 C C . THR A 1 126 ? -10.731 1.836 12.388 1.00 92.81 126 THR A C 1
ATOM 939 O O . THR A 1 126 ? -9.537 1.599 12.600 1.00 92.81 126 THR A O 1
ATOM 942 N N . VAL A 1 127 ? -11.565 0.987 11.798 1.00 93.56 127 VAL A N 1
ATOM 943 C CA . VAL A 1 127 ? -11.206 -0.327 11.268 1.00 93.56 127 VAL A CA 1
ATOM 944 C C . VAL A 1 127 ? -11.228 -0.256 9.746 1.00 93.56 127 VAL A C 1
ATOM 946 O O . VAL A 1 127 ? -12.129 0.336 9.154 1.00 93.56 127 VAL A O 1
ATOM 949 N N . TYR A 1 128 ? -10.215 -0.845 9.123 1.00 94.38 128 TYR A N 1
ATOM 950 C CA . TYR A 1 128 ? -10.083 -0.953 7.677 1.00 94.38 128 TYR A CA 1
ATOM 951 C C . TYR A 1 128 ? -10.259 -2.416 7.282 1.00 94.38 128 TYR A C 1
ATOM 953 O O . TYR A 1 128 ? -9.678 -3.304 7.915 1.00 94.38 128 TYR A O 1
ATOM 961 N N . ARG A 1 129 ? -11.057 -2.653 6.243 1.00 93.75 129 ARG A N 1
ATOM 962 C CA . ARG A 1 129 ? -11.303 -3.978 5.666 1.00 93.75 129 ARG A CA 1
ATOM 963 C C . ARG A 1 129 ? -11.409 -3.884 4.148 1.00 93.75 129 ARG A C 1
ATOM 965 O O . ARG A 1 129 ? -11.657 -2.801 3.620 1.00 93.75 129 ARG A O 1
ATOM 972 N N . LEU A 1 130 ? -11.230 -5.002 3.454 1.00 93.69 130 LEU A N 1
ATOM 973 C CA . LEU A 1 130 ? -11.545 -5.067 2.028 1.00 93.69 130 LEU A CA 1
ATOM 974 C C . LEU A 1 130 ? -13.064 -4.969 1.843 1.00 93.69 130 LEU A C 1
ATOM 976 O O . LEU A 1 130 ? -13.829 -5.490 2.660 1.00 93.69 130 LEU A O 1
ATOM 980 N N . GLY A 1 131 ? -13.486 -4.227 0.823 1.00 87.81 131 GLY A N 1
ATOM 981 C CA . GLY A 1 131 ? -14.864 -4.295 0.351 1.00 87.81 131 GLY A CA 1
ATOM 982 C C . GLY A 1 131 ? -15.084 -5.641 -0.321 1.00 87.81 131 GLY A C 1
ATOM 983 O O . GLY A 1 131 ? -14.201 -6.097 -1.045 1.00 87.81 131 GLY A O 1
ATOM 984 N N . ASP A 1 132 ? -16.227 -6.271 -0.057 1.00 77.00 132 ASP A N 1
ATOM 985 C CA . ASP A 1 132 ? -16.654 -7.422 -0.849 1.00 77.00 132 ASP A CA 1
ATOM 986 C C . ASP A 1 132 ? -16.736 -6.987 -2.315 1.00 77.00 132 ASP A C 1
ATOM 988 O O . ASP A 1 132 ? -17.310 -5.939 -2.627 1.00 77.00 132 ASP A O 1
ATOM 992 N N . GLN A 1 133 ? -16.093 -7.754 -3.193 1.00 56.72 133 GLN A N 1
ATOM 993 C CA . GLN A 1 133 ? -16.365 -7.667 -4.620 1.00 56.72 133 GLN A CA 1
ATOM 994 C C . GLN A 1 133 ? -17.639 -8.474 -4.864 1.00 56.72 133 GLN A C 1
ATOM 996 O O . GLN A 1 133 ? -17.564 -9.677 -5.098 1.00 56.72 133 GLN A O 1
ATOM 1001 N N . GLU A 1 134 ? -18.794 -7.824 -4.711 1.00 44.31 134 GLU A N 1
ATOM 1002 C CA . GLU A 1 134 ? -20.045 -8.314 -5.306 1.00 44.31 134 GLU A CA 1
ATOM 1003 C C . GLU A 1 134 ? -20.016 -8.169 -6.832 1.00 44.31 134 GLU A C 1
ATOM 1005 O O . GLU A 1 134 ? -19.501 -7.134 -7.324 1.00 44.31 134 GLU A O 1
#

Secondary structure (DSSP, 8-state):
---------------------------PPPHHHHHHHHHHHHHHS-----PPPPPPPPPPB-TTSPBTT-HHHHHHHHHHH--EEHHHHHHHHT--GGGHHHHHHHHHHTT--EEEEEE-SSS-EEEEEEPP--

Radius of gyration: 34.67 Å; chains: 1; bounding box: 60×75×79 Å

Organism: NCBI:txid555512

pLDDT: mean 76.92, std 17.07, range [41.88, 95.94]

Foldseek 3Di:
DDDDDDPPPPPDPPPDPPPPDDPPPDPDDDVVVVVVVVVVVVVVVPPPPPPPPDPPDDADADPLRARPPALLVLLVVLQVVHKDAPVSSCVNSVHDPVCSVVNVVRNVVSVWDKDWDWDDDPDTTIIIHTDDPD